Protein AF-A0A258JZJ1-F1 (afdb_monomer_lite)

Radius of gyration: 22.28 Å; chains: 1; bounding box: 47×50×49 Å

Sequence (115 aa):
MKYHEKLHLFFKAKNLSNKEVAEKMEVSPTMIGRYFMGTAEFSSVFIRKLMIEFPEIDLKYIFSEEKDWAEGLDVCEEPPEAYRMESEEMIDELASIEKKLSIIRAELARKRPIK

Structure (mm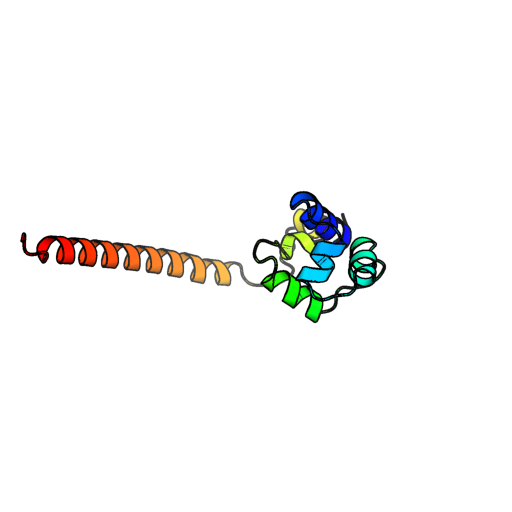CIF, N/CA/C/O backbone):
data_AF-A0A258JZJ1-F1
#
_entry.id   AF-A0A258JZJ1-F1
#
loop_
_atom_site.group_PDB
_atom_site.id
_atom_site.type_symbol
_atom_site.label_atom_id
_atom_site.label_alt_id
_atom_site.label_comp_id
_atom_site.label_asym_id
_atom_site.label_entity_id
_atom_site.label_seq_id
_atom_site.pdbx_PDB_ins_code
_atom_site.Cartn_x
_atom_site.Cartn_y
_atom_site.Cartn_z
_atom_site.occupancy
_atom_site.B_iso_or_equiv
_atom_site.auth_seq_id
_atom_site.auth_comp_id
_atom_site.auth_asym_id
_atom_site.auth_atom_id
_atom_site.pdbx_PDB_model_num
ATOM 1 N N . MET A 1 1 ? -1.427 -12.783 -11.232 1.00 81.25 1 MET A N 1
ATOM 2 C CA . MET A 1 1 ? -0.953 -11.379 -11.332 1.00 81.25 1 MET A CA 1
ATOM 3 C C . MET A 1 1 ? 0.163 -11.136 -10.316 1.00 81.25 1 MET A C 1
ATOM 5 O O . MET A 1 1 ? 0.028 -11.606 -9.190 1.00 81.25 1 MET A O 1
ATOM 9 N N . LYS A 1 2 ? 1.255 -10.446 -10.679 1.00 87.31 2 LYS A N 1
ATOM 10 C CA . LYS A 1 2 ? 2.397 -10.182 -9.775 1.00 87.31 2 LYS A CA 1
ATOM 11 C C . LYS A 1 2 ? 2.128 -9.003 -8.830 1.00 87.31 2 LYS A C 1
ATOM 13 O O . LYS A 1 2 ? 1.295 -8.141 -9.116 1.00 87.31 2 LYS A O 1
ATOM 18 N N . TYR A 1 3 ? 2.871 -8.922 -7.723 1.00 89.31 3 TYR A N 1
ATOM 19 C CA . TYR A 1 3 ? 2.655 -7.906 -6.682 1.00 89.31 3 TYR A CA 1
ATOM 20 C C . TYR A 1 3 ? 2.798 -6.454 -7.185 1.00 89.31 3 TYR A C 1
ATOM 22 O O . TYR A 1 3 ? 2.046 -5.573 -6.774 1.00 89.31 3 TYR A O 1
ATOM 30 N N . HIS A 1 4 ? 3.714 -6.180 -8.121 1.00 92.00 4 HIS A N 1
ATOM 31 C CA . HIS A 1 4 ? 3.906 -4.828 -8.662 1.00 92.00 4 HIS A CA 1
ATOM 32 C C . HIS A 1 4 ? 2.748 -4.380 -9.559 1.00 92.00 4 HIS A C 1
ATOM 34 O O . HIS A 1 4 ? 2.392 -3.202 -9.568 1.00 92.00 4 HIS A O 1
ATOM 40 N N . GLU A 1 5 ? 2.119 -5.317 -10.269 1.00 91.06 5 GLU A N 1
ATOM 41 C CA . GLU A 1 5 ? 0.932 -5.058 -11.087 1.00 91.06 5 GLU A CA 1
ATOM 42 C C . GLU A 1 5 ? -0.272 -4.744 -10.190 1.00 91.06 5 GLU A C 1
ATOM 44 O O . GLU A 1 5 ? -0.991 -3.773 -10.432 1.00 91.06 5 GLU A O 1
ATOM 49 N N . LYS A 1 6 ? -0.440 -5.509 -9.100 1.00 92.00 6 LYS A N 1
ATOM 50 C CA . LYS A 1 6 ? -1.449 -5.257 -8.056 1.00 92.00 6 LYS A CA 1
ATOM 51 C C . LYS A 1 6 ? -1.291 -3.868 -7.445 1.00 92.00 6 LYS A C 1
ATOM 53 O O . LYS A 1 6 ? -2.268 -3.128 -7.331 1.00 92.00 6 LYS A O 1
ATOM 58 N N . LEU A 1 7 ? -0.059 -3.490 -7.115 1.00 91.88 7 LEU A N 1
ATOM 59 C CA . LEU A 1 7 ? 0.241 -2.179 -6.553 1.00 91.88 7 LEU A CA 1
ATOM 60 C C . LEU A 1 7 ? -0.041 -1.047 -7.553 1.00 91.88 7 LEU A C 1
ATOM 62 O O . LEU A 1 7 ? -0.635 -0.030 -7.199 1.00 91.88 7 LEU A O 1
ATOM 66 N N . HIS A 1 8 ? 0.335 -1.225 -8.819 1.00 92.31 8 HIS A N 1
ATOM 67 C CA . HIS A 1 8 ? 0.049 -0.244 -9.863 1.00 92.31 8 HIS A CA 1
ATOM 68 C C . HIS A 1 8 ? -1.466 -0.064 -10.066 1.00 92.31 8 HIS A C 1
ATOM 70 O O . HIS A 1 8 ? -1.948 1.065 -10.169 1.00 92.31 8 HIS A O 1
ATOM 76 N N . LEU A 1 9 ? -2.243 -1.152 -10.052 1.00 92.25 9 LEU A N 1
ATOM 77 C CA . LEU A 1 9 ? -3.705 -1.083 -10.130 1.00 92.25 9 LEU A CA 1
ATOM 78 C C . LEU A 1 9 ? -4.323 -0.350 -8.937 1.00 92.25 9 LEU A C 1
ATOM 80 O O . LEU A 1 9 ? -5.234 0.450 -9.143 1.00 92.25 9 LEU A O 1
ATOM 84 N N . PHE A 1 10 ? -3.808 -0.566 -7.724 1.00 93.62 10 PHE A N 1
ATOM 85 C CA . PHE A 1 10 ? -4.249 0.157 -6.529 1.00 93.62 10 PHE A CA 1
ATOM 86 C C . PHE A 1 10 ? -4.114 1.678 -6.703 1.00 93.62 10 PHE A C 1
ATOM 88 O O . PHE A 1 10 ? -5.079 2.420 -6.505 1.00 93.62 10 PHE A O 1
ATOM 95 N N . PHE A 1 11 ? -2.951 2.156 -7.155 1.00 93.56 11 PHE A N 1
ATOM 96 C CA . PHE A 1 11 ? -2.740 3.590 -7.373 1.00 93.56 11 PHE A CA 1
ATOM 97 C C . PHE A 1 11 ? -3.542 4.142 -8.552 1.00 93.56 11 PHE A C 1
ATOM 99 O O . PHE A 1 11 ? -4.071 5.253 -8.472 1.00 93.56 11 PHE A O 1
ATOM 106 N N . LYS A 1 12 ? -3.713 3.346 -9.614 1.00 92.44 12 LYS A N 1
ATOM 107 C CA . LYS A 1 12 ? -4.554 3.711 -10.758 1.00 92.44 12 LYS A CA 1
ATOM 108 C C . LYS A 1 12 ? -6.023 3.865 -10.358 1.00 92.44 12 LYS A C 1
ATOM 110 O O . LYS A 1 12 ? -6.660 4.822 -10.782 1.00 92.44 12 LYS A O 1
ATOM 115 N N . ALA A 1 13 ? -6.549 2.976 -9.515 1.00 93.12 13 ALA A N 1
ATOM 116 C CA . ALA A 1 13 ? -7.917 3.064 -8.997 1.00 93.12 13 ALA A CA 1
ATOM 117 C C . ALA A 1 13 ? -8.144 4.328 -8.148 1.00 93.12 13 ALA A C 1
ATOM 119 O O . ALA A 1 13 ? -9.251 4.858 -8.100 1.00 93.12 13 ALA A O 1
ATOM 120 N N . LYS A 1 14 ? -7.081 4.844 -7.524 1.00 92.12 14 LYS A N 1
ATOM 121 C CA . LYS A 1 14 ? -7.077 6.105 -6.773 1.00 92.12 14 LYS A CA 1
ATOM 122 C C . LYS A 1 14 ? -6.821 7.347 -7.631 1.00 92.12 14 LYS A C 1
ATOM 124 O O . LYS A 1 14 ? -6.765 8.441 -7.079 1.00 92.12 14 LYS A O 1
ATOM 129 N N . ASN A 1 15 ? -6.688 7.199 -8.953 1.00 93.31 15 ASN A N 1
ATOM 130 C CA . ASN A 1 15 ? -6.327 8.268 -9.891 1.00 93.31 15 ASN A CA 1
ATOM 131 C C . ASN A 1 15 ? -5.027 9.002 -9.522 1.00 93.31 15 ASN A C 1
ATOM 133 O O . ASN A 1 15 ? -4.890 10.190 -9.801 1.00 93.31 15 ASN A O 1
ATOM 137 N N . LEU A 1 16 ? -4.071 8.300 -8.906 1.00 93.31 16 LEU A N 1
ATOM 138 C CA . LEU A 1 16 ? -2.778 8.874 -8.546 1.00 93.31 16 LEU A CA 1
ATOM 139 C C . LEU A 1 16 ? -1.757 8.633 -9.656 1.00 93.31 16 LEU A C 1
ATOM 141 O O . LEU A 1 16 ? -1.547 7.505 -10.107 1.00 93.31 16 LEU A O 1
ATOM 145 N N . SER A 1 17 ? -1.088 9.701 -10.075 1.00 91.69 17 SER A N 1
ATOM 146 C CA . SER A 1 17 ? 0.047 9.631 -10.988 1.00 91.69 17 SER A CA 1
ATOM 147 C C . SER A 1 17 ? 1.312 9.152 -10.272 1.00 91.69 17 SER A C 1
ATOM 149 O O . SER A 1 17 ? 1.495 9.360 -9.072 1.00 91.69 17 SER A O 1
ATOM 151 N N . ASN A 1 18 ? 2.264 8.592 -11.025 1.00 90.50 18 ASN A N 1
ATOM 152 C CA . ASN A 1 18 ? 3.563 8.184 -10.474 1.00 90.50 18 ASN A CA 1
ATOM 153 C C . ASN A 1 18 ? 4.286 9.331 -9.750 1.00 90.50 18 ASN A C 1
ATOM 155 O O . ASN A 1 18 ? 5.030 9.083 -8.806 1.00 90.50 18 ASN A O 1
ATOM 159 N N . LYS A 1 19 ? 4.078 10.579 -10.192 1.00 92.50 19 LYS A N 1
ATOM 160 C CA . LYS A 1 19 ? 4.673 11.763 -9.567 1.00 92.50 19 LYS A CA 1
ATOM 161 C C . LYS A 1 19 ? 4.058 12.038 -8.193 1.00 92.50 19 LYS A C 1
ATOM 163 O O . LYS A 1 19 ? 4.802 12.269 -7.251 1.00 92.50 19 LYS A O 1
ATOM 168 N N . GLU A 1 20 ? 2.735 11.967 -8.075 1.00 93.50 20 GLU A N 1
ATOM 169 C CA . GLU A 1 20 ? 2.028 12.179 -6.803 1.00 93.50 20 GLU A CA 1
ATOM 170 C C . GLU A 1 20 ? 2.322 11.063 -5.802 1.00 93.50 20 GLU A C 1
ATOM 172 O O . GLU A 1 20 ? 2.532 11.329 -4.621 1.00 93.50 20 GLU A O 1
ATOM 177 N N . VAL A 1 21 ? 2.399 9.814 -6.274 1.00 93.06 21 VAL A N 1
ATOM 178 C CA . VAL A 1 21 ? 2.821 8.689 -5.429 1.00 93.06 21 VAL A CA 1
ATOM 179 C C . VAL A 1 21 ? 4.252 8.904 -4.943 1.00 93.06 21 VAL A C 1
ATOM 181 O O . VAL A 1 21 ? 4.529 8.720 -3.764 1.00 93.06 21 VAL A O 1
ATOM 184 N N . ALA A 1 22 ? 5.161 9.324 -5.825 1.00 93.50 22 ALA A N 1
ATOM 185 C CA . ALA A 1 22 ? 6.549 9.596 -5.467 1.00 93.50 22 ALA A CA 1
ATOM 186 C C . ALA A 1 22 ? 6.676 10.710 -4.420 1.00 93.50 22 ALA A C 1
ATOM 188 O O . ALA A 1 22 ? 7.441 10.565 -3.470 1.00 93.50 22 ALA A O 1
ATOM 189 N N . GLU A 1 23 ? 5.898 11.783 -4.570 1.00 94.06 23 GLU A N 1
ATOM 190 C CA . GLU A 1 23 ? 5.857 12.904 -3.631 1.00 94.06 23 GLU A CA 1
ATOM 191 C C . GLU A 1 23 ? 5.331 12.473 -2.257 1.00 94.06 23 GLU A C 1
ATOM 193 O O . GLU A 1 23 ? 6.027 12.666 -1.264 1.00 94.06 23 GLU A O 1
ATOM 198 N N . LYS A 1 24 ? 4.177 11.792 -2.202 1.00 92.38 24 LYS A N 1
ATOM 199 C CA . LYS A 1 24 ? 3.608 11.257 -0.949 1.00 92.38 24 LYS A CA 1
ATOM 200 C C . LYS A 1 24 ? 4.544 10.285 -0.238 1.00 92.38 24 LYS A C 1
ATOM 202 O O . LYS A 1 24 ? 4.656 10.291 0.977 1.00 92.38 24 LYS A O 1
ATOM 207 N N . MET A 1 25 ? 5.228 9.446 -1.006 1.00 91.81 25 MET A N 1
ATOM 208 C CA . MET A 1 25 ? 6.127 8.426 -0.472 1.00 91.81 25 MET A CA 1
ATOM 209 C C . MET A 1 25 ? 7.543 8.969 -0.192 1.00 91.81 25 MET A C 1
ATOM 211 O O . MET A 1 25 ? 8.386 8.246 0.346 1.00 91.81 25 MET A O 1
ATOM 215 N N . GLU A 1 26 ? 7.821 10.227 -0.551 1.00 91.44 26 GLU A N 1
ATOM 216 C CA . GLU A 1 26 ? 9.141 10.875 -0.537 1.00 91.44 26 GLU A CA 1
ATOM 217 C C . GLU A 1 26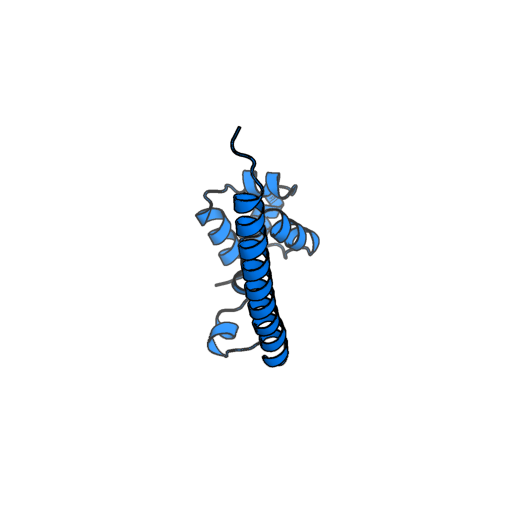 ? 10.239 9.997 -1.167 1.00 91.44 26 GLU A C 1
ATOM 219 O O . GLU A 1 26 ? 11.332 9.804 -0.625 1.00 91.44 26 GLU A O 1
ATOM 224 N N . VAL A 1 27 ? 9.930 9.405 -2.316 1.00 90.19 27 VAL A N 1
ATOM 225 C CA . VAL A 1 27 ? 10.880 8.637 -3.130 1.00 90.19 27 VAL A CA 1
ATOM 226 C C . VAL A 1 27 ? 10.982 9.267 -4.509 1.00 90.19 27 VAL A C 1
ATOM 228 O O . VAL A 1 27 ? 10.125 10.040 -4.925 1.00 90.19 27 VAL A O 1
ATOM 231 N N . SER A 1 28 ? 12.035 8.951 -5.261 1.00 91.25 28 SER A N 1
ATOM 232 C CA . SER A 1 28 ? 12.151 9.513 -6.606 1.00 91.25 28 SER A CA 1
ATOM 233 C C . SER A 1 28 ? 11.074 8.936 -7.543 1.00 91.25 28 SER A C 1
ATOM 235 O O . SER A 1 28 ? 10.768 7.740 -7.469 1.00 91.25 28 SER A O 1
ATOM 237 N N . PRO A 1 29 ? 10.537 9.730 -8.491 1.00 90.81 29 PRO A N 1
ATOM 238 C CA . PRO A 1 29 ? 9.597 9.232 -9.500 1.00 90.81 29 PRO A CA 1
ATOM 239 C C . PRO A 1 29 ? 10.147 8.047 -10.300 1.00 90.81 29 PRO A C 1
ATOM 241 O O . PRO A 1 29 ? 9.413 7.125 -10.652 1.00 90.81 29 PRO A O 1
ATOM 244 N N . THR A 1 30 ? 11.463 8.030 -10.531 1.00 92.81 30 THR A N 1
ATOM 245 C CA . THR A 1 30 ? 12.163 6.916 -11.177 1.00 92.81 30 THR A CA 1
ATOM 246 C C . THR A 1 30 ? 12.061 5.628 -10.360 1.00 92.81 30 THR A C 1
ATOM 248 O O . THR A 1 30 ? 11.865 4.564 -10.940 1.00 92.81 30 THR A O 1
ATOM 251 N N . MET 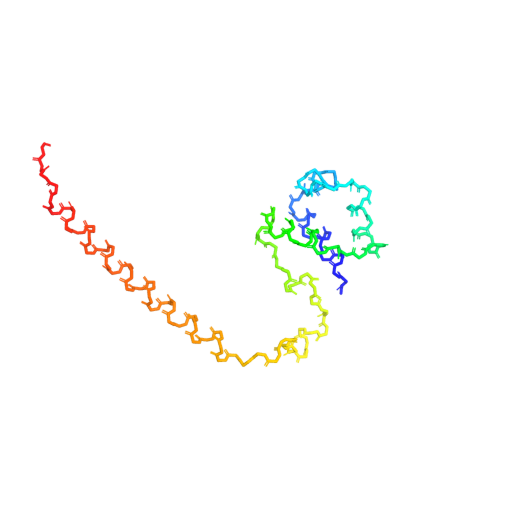A 1 31 ? 12.166 5.700 -9.028 1.00 90.62 31 MET A N 1
ATOM 252 C CA . MET A 1 31 ? 12.020 4.525 -8.162 1.00 90.62 31 MET A CA 1
ATOM 253 C C . MET A 1 31 ? 10.591 3.984 -8.172 1.00 90.62 31 MET A C 1
ATOM 255 O O . MET A 1 31 ? 10.420 2.777 -8.310 1.00 90.62 31 MET A O 1
ATOM 259 N N . ILE A 1 32 ? 9.575 4.853 -8.134 1.00 93.06 32 ILE A N 1
ATOM 260 C CA . ILE A 1 32 ? 8.172 4.432 -8.305 1.00 93.06 32 ILE A CA 1
ATOM 261 C C . ILE A 1 32 ? 7.965 3.728 -9.647 1.00 93.06 32 ILE A C 1
ATOM 263 O O . ILE A 1 32 ? 7.365 2.657 -9.700 1.00 93.06 32 ILE A O 1
ATOM 267 N N . GLY A 1 33 ? 8.519 4.282 -10.729 1.00 91.25 33 GLY A N 1
ATOM 268 C CA . GLY A 1 33 ? 8.477 3.641 -12.043 1.00 91.25 33 GLY A CA 1
ATOM 269 C C . GLY A 1 33 ? 9.100 2.244 -12.028 1.00 91.25 33 GLY A C 1
ATOM 270 O O . GLY A 1 33 ? 8.496 1.298 -12.527 1.00 91.25 33 GLY A O 1
ATOM 271 N N . ARG A 1 34 ? 10.269 2.086 -11.394 1.00 92.81 34 ARG A N 1
ATOM 272 C CA . ARG A 1 34 ? 10.941 0.782 -11.271 1.00 92.81 34 ARG A CA 1
ATOM 273 C C . ARG A 1 34 ? 10.119 -0.231 -10.482 1.00 92.81 34 ARG A C 1
ATOM 275 O O . ARG A 1 34 ? 10.049 -1.386 -10.899 1.00 92.81 34 ARG A O 1
ATOM 282 N N . TYR A 1 35 ? 9.480 0.212 -9.401 1.00 92.25 35 TYR A N 1
ATOM 283 C CA . TYR A 1 35 ? 8.569 -0.594 -8.594 1.00 92.25 35 TYR A CA 1
ATOM 284 C C . TYR A 1 35 ? 7.360 -1.063 -9.398 1.00 92.25 35 TYR A C 1
ATOM 286 O O . TYR A 1 35 ? 7.063 -2.250 -9.385 1.00 92.25 35 TYR A O 1
ATOM 294 N N . PHE A 1 36 ? 6.705 -0.184 -10.159 1.00 91.00 36 PHE A N 1
ATOM 295 C CA . PHE A 1 36 ? 5.527 -0.558 -10.955 1.00 91.00 36 PHE A CA 1
ATOM 296 C C . PHE A 1 36 ? 5.867 -1.425 -12.168 1.00 9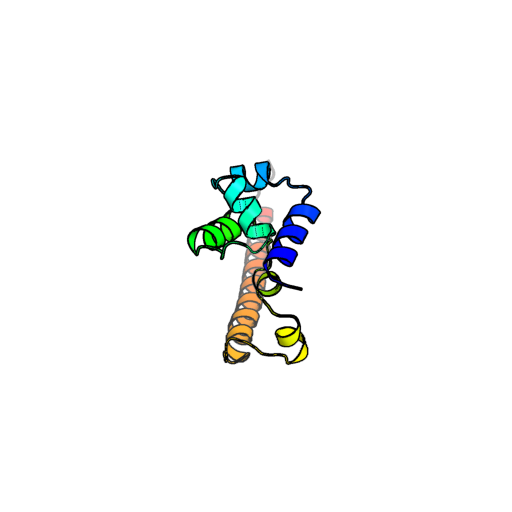1.00 36 PHE A C 1
ATOM 298 O O . PHE A 1 36 ? 5.042 -2.223 -12.603 1.00 91.00 36 PHE A O 1
ATOM 305 N N . MET A 1 37 ? 7.084 -1.295 -12.699 1.00 90.19 37 MET A N 1
ATOM 306 C CA . MET A 1 37 ? 7.602 -2.146 -13.774 1.00 90.19 37 MET A CA 1
ATOM 307 C C . MET A 1 37 ? 8.176 -3.478 -13.268 1.00 90.19 37 MET A C 1
ATOM 309 O O . MET A 1 37 ? 8.607 -4.289 -14.084 1.00 90.19 37 MET A O 1
ATOM 313 N N . GLY A 1 38 ? 8.247 -3.697 -11.948 1.00 88.88 38 GLY A N 1
ATOM 314 C CA . GLY A 1 38 ? 8.840 -4.907 -11.370 1.00 88.88 38 GLY A CA 1
ATOM 315 C C . GLY A 1 38 ? 10.343 -5.052 -11.639 1.00 88.88 38 GLY A C 1
ATOM 316 O O . GLY A 1 38 ? 10.859 -6.163 -11.679 1.00 88.88 38 GLY A O 1
ATOM 317 N N . THR A 1 39 ? 11.048 -3.940 -11.865 1.00 91.19 39 THR A N 1
ATOM 318 C CA . THR A 1 39 ? 12.506 -3.917 -12.128 1.00 91.19 39 THR A CA 1
ATOM 319 C C . THR A 1 39 ? 13.335 -3.629 -10.877 1.00 91.19 39 THR A C 1
ATOM 321 O O . THR A 1 39 ? 14.563 -3.659 -10.923 1.00 91.19 39 THR A O 1
ATOM 324 N N . ALA A 1 40 ? 12.669 -3.334 -9.761 1.00 90.56 40 ALA A N 1
ATOM 325 C CA . ALA A 1 40 ? 13.269 -3.198 -8.446 1.00 90.56 40 ALA A CA 1
ATOM 326 C C . ALA A 1 40 ? 12.341 -3.816 -7.395 1.00 90.56 40 ALA A C 1
ATOM 328 O O . ALA A 1 40 ? 11.127 -3.618 -7.451 1.00 90.56 40 ALA A O 1
ATOM 329 N N . GLU A 1 41 ? 12.936 -4.515 -6.433 1.00 89.06 41 GLU A N 1
ATOM 330 C CA . GLU A 1 41 ? 12.245 -5.054 -5.261 1.00 89.06 41 GLU A CA 1
ATOM 331 C C . GLU A 1 41 ? 11.886 -3.938 -4.274 1.00 89.06 41 GLU A C 1
ATOM 333 O O . GLU A 1 41 ? 12.600 -2.936 -4.156 1.00 89.06 41 GLU A O 1
ATOM 338 N N . PHE A 1 42 ? 10.794 -4.114 -3.531 1.00 89.38 42 PHE A N 1
ATOM 339 C CA . PHE A 1 42 ? 10.370 -3.132 -2.537 1.00 89.38 42 PHE A CA 1
ATOM 340 C C . PHE A 1 42 ? 11.274 -3.176 -1.309 1.00 89.38 42 PHE A C 1
ATOM 342 O O . PHE A 1 42 ? 11.463 -4.217 -0.684 1.00 89.38 42 PHE A O 1
ATOM 349 N N . SER A 1 43 ? 11.802 -2.018 -0.917 1.00 89.12 43 SER A N 1
ATOM 350 C CA . SER A 1 43 ? 12.504 -1.913 0.358 1.00 89.12 43 SER A CA 1
ATOM 351 C C . SER A 1 43 ? 11.518 -1.971 1.527 1.00 89.12 43 SER A C 1
ATOM 353 O O . SER A 1 43 ? 10.380 -1.508 1.432 1.00 89.12 43 SER A O 1
ATOM 355 N N . SER A 1 44 ? 11.974 -2.461 2.678 1.00 89.19 44 SER A N 1
ATOM 356 C CA . SER A 1 44 ? 11.189 -2.437 3.921 1.00 89.19 44 SER A CA 1
ATOM 357 C C . SER A 1 44 ? 10.743 -1.019 4.304 1.00 89.19 44 SER A C 1
ATOM 359 O O . SER A 1 44 ? 9.634 -0.820 4.796 1.00 89.19 44 SER A O 1
ATOM 361 N N . VAL A 1 45 ? 11.576 -0.013 4.015 1.00 90.38 45 VAL A N 1
ATOM 362 C CA . VAL A 1 45 ? 11.253 1.410 4.205 1.00 90.38 45 VAL A CA 1
ATOM 363 C C . VAL A 1 45 ? 10.081 1.833 3.321 1.00 90.38 45 VAL A C 1
ATOM 365 O O . VAL A 1 45 ? 9.185 2.531 3.793 1.00 90.38 45 VAL A O 1
ATOM 368 N N . PHE A 1 46 ? 10.059 1.397 2.060 1.00 91.75 46 PHE A N 1
ATOM 369 C CA . PHE A 1 46 ? 8.955 1.681 1.149 1.00 91.75 46 PHE A CA 1
ATOM 370 C C . PHE A 1 46 ? 7.654 1.036 1.632 1.00 91.75 46 PHE A C 1
ATOM 372 O O . PHE A 1 46 ? 6.639 1.721 1.703 1.00 91.75 46 PHE A O 1
ATOM 379 N N . ILE A 1 47 ? 7.694 -0.235 2.042 1.00 91.88 47 ILE A N 1
ATOM 380 C CA . ILE A 1 47 ? 6.517 -0.951 2.563 1.00 91.88 47 ILE A CA 1
ATOM 381 C C . ILE A 1 47 ? 5.971 -0.261 3.818 1.00 91.88 47 ILE A C 1
ATOM 383 O O . ILE A 1 47 ? 4.771 -0.024 3.924 1.00 91.88 47 ILE A O 1
ATOM 387 N N . ARG A 1 48 ? 6.842 0.141 4.750 1.00 92.06 48 ARG A N 1
ATOM 388 C CA . ARG A 1 48 ? 6.417 0.873 5.951 1.00 92.06 48 ARG A CA 1
ATOM 389 C C . ARG A 1 48 ? 5.737 2.197 5.599 1.00 92.06 48 ARG A C 1
ATOM 391 O O . ARG A 1 48 ? 4.690 2.502 6.158 1.00 92.06 48 ARG A O 1
ATOM 398 N N . LYS A 1 49 ? 6.312 2.981 4.682 1.00 92.81 49 LYS A N 1
ATOM 399 C CA . LYS A 1 49 ? 5.691 4.235 4.226 1.00 92.81 49 LYS A CA 1
ATOM 400 C C . LYS A 1 49 ? 4.353 3.992 3.537 1.00 92.81 49 LYS A C 1
ATOM 402 O O . LYS A 1 49 ? 3.424 4.762 3.738 1.00 92.81 49 LYS A O 1
ATOM 407 N N . LEU A 1 50 ? 4.240 2.896 2.792 1.00 93.25 50 LEU A N 1
ATOM 408 C CA . LEU A 1 50 ? 3.026 2.526 2.075 1.00 93.25 50 LEU A CA 1
ATOM 409 C C . LEU A 1 50 ? 1.868 2.309 3.053 1.00 93.25 50 LEU A C 1
ATOM 411 O O . LEU A 1 50 ? 0.784 2.821 2.821 1.00 93.25 50 LEU A O 1
ATOM 415 N N . MET A 1 51 ? 2.125 1.640 4.180 1.00 92.06 51 MET A N 1
ATOM 416 C CA . MET A 1 51 ? 1.132 1.442 5.244 1.00 92.06 51 MET A CA 1
ATOM 417 C C . MET A 1 51 ? 0.725 2.738 5.953 1.00 92.06 51 MET A C 1
ATOM 419 O O . MET A 1 51 ? -0.396 2.840 6.439 1.00 92.06 51 MET A O 1
ATOM 423 N N . ILE A 1 52 ? 1.634 3.710 6.054 1.00 93.00 52 ILE A N 1
ATOM 424 C CA . ILE A 1 52 ? 1.372 4.988 6.730 1.00 93.00 52 ILE A CA 1
ATOM 425 C C . ILE A 1 52 ? 0.554 5.915 5.824 1.00 93.00 52 ILE A C 1
ATOM 427 O O . ILE A 1 52 ? -0.443 6.480 6.261 1.00 93.00 52 ILE A O 1
ATOM 431 N N . GLU A 1 53 ? 0.967 6.058 4.565 1.00 94.12 53 GLU A N 1
ATOM 432 C CA . GLU A 1 53 ? 0.353 6.985 3.606 1.00 94.12 53 GLU A CA 1
ATOM 433 C C . GLU A 1 53 ? -0.929 6.438 2.969 1.00 94.12 53 GLU A C 1
ATOM 435 O O . GLU A 1 53 ? -1.773 7.210 2.507 1.00 94.12 53 GLU A O 1
ATOM 440 N N . PHE A 1 54 ? -1.070 5.111 2.934 1.00 93.25 54 PHE A N 1
ATOM 441 C CA . PHE A 1 54 ? -2.197 4.400 2.334 1.00 93.25 54 PHE A CA 1
ATOM 442 C C . PHE A 1 54 ? -2.685 3.284 3.272 1.00 93.25 54 PHE A C 1
ATOM 444 O O . PHE A 1 54 ? -2.545 2.107 2.943 1.00 93.25 54 PHE A O 1
ATOM 451 N N . PRO A 1 55 ? -3.252 3.615 4.448 1.00 91.06 55 PRO A N 1
ATOM 452 C CA . PRO A 1 55 ? -3.683 2.623 5.440 1.00 91.06 55 PRO A CA 1
ATOM 453 C C . PRO A 1 55 ? -4.772 1.666 4.930 1.00 91.06 55 PRO A C 1
ATOM 455 O O . PRO A 1 55 ? -4.950 0.580 5.468 1.00 91.06 55 PRO A O 1
ATOM 458 N N . GLU A 1 56 ? -5.499 2.048 3.881 1.00 91.50 56 GLU A N 1
ATOM 459 C CA . GLU A 1 56 ? -6.498 1.224 3.198 1.00 91.50 56 GLU A CA 1
ATOM 460 C C . GLU A 1 56 ? -5.913 0.151 2.267 1.00 91.50 56 GLU A C 1
ATOM 462 O O . GLU A 1 56 ? -6.671 -0.599 1.650 1.00 91.50 56 GLU A O 1
ATOM 467 N N . ILE A 1 57 ? -4.590 0.107 2.085 1.00 90.88 57 ILE A N 1
ATOM 468 C CA . ILE A 1 57 ? -3.966 -0.881 1.212 1.00 90.88 57 ILE A CA 1
ATOM 469 C C . ILE A 1 57 ? -3.999 -2.275 1.849 1.00 90.88 57 ILE A C 1
ATOM 471 O O . ILE A 1 57 ? -3.506 -2.497 2.953 1.00 90.88 57 ILE A O 1
ATOM 475 N N . ASP A 1 58 ? -4.533 -3.249 1.116 1.00 90.12 58 ASP A N 1
ATOM 476 C CA . ASP A 1 58 ? -4.512 -4.647 1.537 1.00 90.12 58 ASP A CA 1
ATOM 477 C C . ASP A 1 58 ? -3.187 -5.302 1.123 1.00 90.12 58 ASP A C 1
ATOM 479 O O . ASP A 1 58 ? -3.036 -5.804 0.007 1.00 90.12 58 ASP A O 1
ATOM 483 N N . LEU A 1 59 ? -2.204 -5.298 2.029 1.00 88.75 59 LEU A N 1
ATOM 484 C CA . LEU A 1 59 ? -0.902 -5.920 1.775 1.00 88.75 59 LEU A CA 1
ATOM 485 C C . LEU A 1 59 ? -0.996 -7.435 1.560 1.00 88.75 59 LEU A C 1
ATOM 487 O O . LEU A 1 59 ? -0.203 -7.973 0.785 1.00 88.75 59 LEU A O 1
ATOM 491 N N . LYS A 1 60 ? -1.969 -8.116 2.180 1.00 87.44 60 LYS A N 1
ATOM 492 C CA . LYS A 1 60 ? -2.196 -9.550 1.956 1.00 87.44 60 LYS A CA 1
ATOM 493 C C . LYS A 1 60 ? -2.604 -9.775 0.506 1.00 87.44 60 LYS A C 1
ATOM 495 O O . LYS A 1 60 ? -2.038 -10.628 -0.177 1.00 87.44 60 LYS A O 1
ATOM 500 N N . TYR A 1 61 ? -3.515 -8.957 -0.013 1.00 87.56 61 TYR A N 1
ATOM 501 C CA . TYR A 1 61 ? -3.852 -8.988 -1.430 1.00 87.56 61 TYR A CA 1
ATOM 502 C C . TYR A 1 61 ? -2.658 -8.627 -2.322 1.00 87.56 61 TYR A C 1
ATOM 504 O O . TYR A 1 61 ? -2.416 -9.340 -3.294 1.00 87.56 61 TYR A O 1
ATOM 512 N N . ILE A 1 62 ? -1.892 -7.572 -2.008 1.00 89.75 62 ILE A N 1
ATOM 513 C CA . ILE A 1 62 ? -0.743 -7.143 -2.827 1.00 89.75 62 ILE A CA 1
ATOM 514 C C . ILE A 1 62 ? 0.304 -8.255 -2.962 1.00 89.75 62 ILE A C 1
ATOM 516 O O . ILE A 1 62 ? 0.753 -8.513 -4.079 1.00 89.75 62 ILE A O 1
ATOM 520 N N . PHE A 1 63 ? 0.686 -8.906 -1.862 1.00 88.00 63 PHE A N 1
ATOM 521 C CA . PHE A 1 63 ? 1.812 -9.846 -1.845 1.00 88.00 63 PHE A CA 1
ATOM 522 C C . PHE A 1 63 ? 1.438 -11.315 -2.035 1.00 88.00 63 PHE A C 1
ATOM 524 O O . PHE A 1 63 ? 2.323 -12.105 -2.338 1.00 88.00 63 PHE A O 1
ATOM 531 N N . SER A 1 64 ? 0.163 -11.682 -1.915 1.00 84.62 64 SER A N 1
ATOM 532 C CA . SER A 1 64 ? -0.283 -13.050 -2.207 1.00 84.62 64 SER A CA 1
ATOM 533 C C . SER A 1 64 ? -0.055 -13.428 -3.670 1.00 84.62 64 SER A C 1
ATOM 535 O O . SER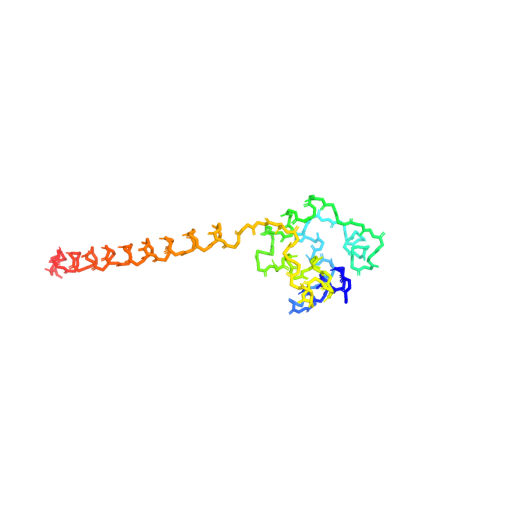 A 1 64 ? -0.272 -12.627 -4.586 1.00 84.62 64 SER A O 1
ATOM 537 N N . GLU A 1 65 ? 0.314 -14.671 -3.923 1.00 80.56 65 GLU A N 1
ATOM 538 C CA . GLU A 1 65 ? 0.239 -15.266 -5.248 1.00 80.56 65 GLU A CA 1
ATOM 539 C C . GLU A 1 65 ? -1.186 -15.780 -5.517 1.00 80.56 65 GLU A C 1
ATOM 541 O O . GLU A 1 65 ? -1.950 -16.080 -4.604 1.00 80.56 65 GLU A O 1
ATOM 546 N N . GLU A 1 66 ? -1.596 -15.881 -6.787 1.00 65.12 66 GLU A N 1
ATOM 547 C CA . GLU A 1 66 ? -2.915 -16.450 -7.141 1.00 65.12 66 GLU A CA 1
ATOM 548 C C . GLU A 1 66 ? -3.078 -17.902 -6.663 1.00 65.12 66 GLU A C 1
ATOM 550 O O . GLU A 1 66 ? -4.200 -18.344 -6.424 1.00 65.12 66 GLU A O 1
ATOM 555 N N . LYS A 1 67 ? -1.967 -18.627 -6.490 1.00 58.28 67 LYS A N 1
ATOM 556 C CA . LYS A 1 67 ? -1.969 -19.980 -5.926 1.00 58.28 67 LYS A CA 1
ATOM 557 C C . LYS A 1 67 ? -2.268 -20.003 -4.430 1.00 58.28 67 LYS A C 1
ATOM 559 O O . LYS A 1 67 ? -2.981 -20.902 -3.997 1.00 58.28 67 LYS A O 1
ATOM 564 N N . ASP A 1 68 ? -1.832 -18.996 -3.679 1.00 56.06 68 ASP A N 1
ATOM 565 C CA . ASP A 1 68 ? -2.022 -18.942 -2.223 1.00 56.06 68 ASP A CA 1
ATOM 566 C C . ASP A 1 68 ? -3.513 -18.904 -1.849 1.00 56.06 68 ASP A C 1
ATOM 568 O O . ASP A 1 68 ? -3.939 -19.516 -0.872 1.00 56.06 68 ASP A O 1
ATOM 572 N N . TRP A 1 69 ? -4.337 -18.255 -2.681 1.00 49.59 69 TRP A N 1
ATOM 573 C CA . TRP A 1 69 ? -5.795 -18.227 -2.516 1.00 49.59 69 TRP A CA 1
ATOM 574 C C . TRP A 1 69 ? -6.480 -19.531 -2.939 1.00 49.59 69 TRP A C 1
ATOM 576 O O . TRP A 1 69 ? -7.500 -19.894 -2.358 1.00 49.59 69 TRP A O 1
ATOM 586 N N . ALA A 1 70 ? -5.952 -20.220 -3.956 1.00 49.97 70 ALA A N 1
ATOM 587 C CA . ALA A 1 70 ? -6.522 -21.466 -4.471 1.00 49.97 70 ALA A CA 1
ATOM 588 C C . ALA A 1 70 ? -6.225 -22.668 -3.560 1.00 49.97 70 ALA A C 1
ATOM 590 O O . ALA A 1 70 ? -7.027 -23.596 -3.489 1.00 49.97 70 ALA A O 1
ATOM 591 N N . GLU A 1 71 ? -5.093 -22.637 -2.857 1.00 49.66 71 GLU A N 1
ATOM 592 C CA . GLU A 1 71 ? -4.659 -23.703 -1.949 1.00 49.66 71 GLU A CA 1
ATOM 593 C C . GLU A 1 71 ? -4.985 -23.409 -0.477 1.00 49.66 71 GLU A C 1
ATOM 595 O O . GLU A 1 71 ? -4.746 -24.259 0.376 1.00 49.66 71 GLU A O 1
ATOM 600 N N . GLY A 1 72 ? -5.573 -22.245 -0.161 1.00 49.88 72 GLY A N 1
ATOM 601 C CA . GLY A 1 72 ? -5.902 -21.876 1.220 1.00 49.88 72 GLY A CA 1
ATOM 602 C C . GLY A 1 72 ? -4.673 -21.865 2.131 1.00 49.88 72 GLY A C 1
ATOM 603 O O . GLY A 1 72 ? -4.794 -22.139 3.323 1.00 49.88 72 GLY A O 1
ATOM 604 N N . LEU A 1 73 ? -3.498 -21.600 1.551 1.00 50.19 73 LEU A N 1
ATOM 605 C CA . LEU A 1 73 ? -2.226 -21.569 2.255 1.00 50.19 73 LEU A CA 1
ATOM 606 C C . LEU A 1 73 ? -2.220 -20.336 3.154 1.00 50.19 73 LEU A C 1
ATOM 608 O O . LEU A 1 73 ? -1.942 -19.215 2.721 1.00 50.19 73 LEU A O 1
ATOM 612 N N . ASP A 1 74 ? -2.562 -20.554 4.418 1.00 50.94 74 ASP A N 1
ATOM 613 C CA . ASP A 1 74 ? -2.155 -19.655 5.481 1.00 50.94 74 ASP A CA 1
ATOM 614 C C . ASP A 1 74 ? -0.626 -19.722 5.545 1.00 50.94 74 ASP A C 1
ATOM 616 O O . ASP A 1 74 ? -0.036 -20.709 5.978 1.00 50.94 74 ASP A O 1
ATOM 620 N N . VAL A 1 75 ? 0.029 -18.717 4.960 1.00 54.06 75 VAL A N 1
ATOM 621 C CA . VAL A 1 75 ? 1.499 -18.649 4.862 1.00 54.06 75 VAL A CA 1
ATOM 622 C C . VAL A 1 75 ? 2.130 -18.539 6.257 1.00 54.06 75 VAL A C 1
ATOM 624 O O . VAL A 1 75 ? 3.302 -18.860 6.448 1.00 54.06 75 VAL A O 1
ATOM 627 N N . CYS A 1 76 ? 1.334 -18.135 7.245 1.00 53.44 76 CYS A N 1
ATOM 628 C CA . CYS A 1 76 ? 1.618 -18.337 8.648 1.00 53.44 76 CYS A CA 1
ATOM 629 C C . CYS A 1 76 ? 0.854 -19.593 9.073 1.00 53.44 76 CYS A C 1
ATOM 631 O O . CYS A 1 76 ? -0.368 -19.595 9.035 1.00 53.44 76 CYS A O 1
ATOM 633 N N . GLU A 1 77 ? 1.537 -20.648 9.517 1.00 56.00 77 GLU A N 1
ATOM 634 C CA . GLU A 1 77 ? 0.912 -21.789 10.213 1.00 56.00 77 GLU A CA 1
ATOM 635 C C . GLU A 1 77 ? 0.349 -21.363 11.590 1.00 56.00 77 GLU A C 1
ATOM 637 O O . GLU A 1 77 ? 0.515 -22.046 12.601 1.00 56.00 77 GLU A O 1
ATOM 642 N N . GLU A 1 78 ? -0.247 -20.177 11.674 1.00 56.59 78 GLU A N 1
ATOM 643 C CA . GLU A 1 78 ? -0.844 -19.672 12.887 1.00 56.59 78 GLU A CA 1
ATOM 644 C C . GLU A 1 78 ? -2.189 -20.371 13.087 1.00 56.59 78 GLU A C 1
ATOM 646 O O . GLU A 1 78 ? -3.012 -20.427 12.172 1.00 56.59 78 GLU A O 1
ATOM 651 N N . PRO A 1 79 ? -2.431 -20.931 14.281 1.00 61.88 79 PRO A N 1
ATOM 652 C CA . PRO A 1 79 ? -3.712 -21.537 14.587 1.00 61.88 79 PRO A CA 1
ATOM 653 C C . PRO A 1 79 ? -4.826 -20.491 14.392 1.00 61.88 79 PRO A C 1
ATOM 655 O O . PRO A 1 79 ? -4.756 -19.418 15.004 1.00 61.88 79 PRO A O 1
ATOM 658 N N . PRO A 1 80 ? -5.875 -20.773 13.591 1.00 58.69 80 PRO A N 1
ATOM 659 C CA . PRO A 1 80 ? -7.016 -19.871 13.406 1.00 58.69 80 PRO A CA 1
ATOM 660 C C . PRO A 1 80 ? -7.681 -19.468 14.729 1.00 58.69 80 PRO A C 1
ATOM 662 O O . PRO A 1 80 ? -8.371 -18.449 14.811 1.00 58.69 80 PRO A O 1
ATOM 665 N N . GLU A 1 81 ? -7.484 -20.274 15.774 1.00 63.44 81 GLU A N 1
ATOM 666 C CA . GLU A 1 81 ? -7.931 -20.012 17.136 1.00 63.44 81 GLU A CA 1
ATOM 667 C C . GLU A 1 81 ? -7.319 -18.738 17.741 1.00 63.44 81 GLU A C 1
ATOM 669 O O . GLU A 1 81 ? -8.006 -18.061 18.506 1.00 63.44 81 GLU A O 1
ATOM 674 N N . ALA A 1 82 ? -6.084 -18.370 17.371 1.00 58.50 82 ALA A N 1
ATOM 675 C CA . ALA A 1 82 ? -5.407 -17.175 17.886 1.00 58.50 82 ALA A CA 1
ATOM 676 C C . ALA A 1 82 ? -6.147 -15.882 17.499 1.00 58.50 82 ALA A C 1
ATOM 678 O O . ALA A 1 82 ? -6.327 -14.993 18.324 1.00 58.50 82 ALA A O 1
ATOM 679 N N . TYR A 1 83 ? -6.657 -15.819 16.268 1.00 57.84 83 TYR A N 1
ATOM 680 C CA . TYR A 1 83 ? -7.416 -14.671 15.769 1.00 57.84 83 TYR A CA 1
ATOM 681 C C . TYR A 1 83 ? -8.884 -14.689 16.202 1.00 57.84 83 TYR A C 1
ATOM 683 O O . TYR A 1 83 ? -9.484 -13.631 16.396 1.00 57.84 83 TYR A O 1
ATOM 691 N N . ARG A 1 84 ? -9.482 -15.880 16.361 1.00 55.94 84 ARG A N 1
ATOM 692 C CA . ARG A 1 84 ? -10.875 -16.001 16.818 1.00 55.94 84 ARG A CA 1
ATOM 693 C C . ARG A 1 84 ? -11.045 -15.506 18.245 1.00 55.94 84 ARG A C 1
ATOM 695 O O . ARG A 1 84 ? -11.937 -14.693 18.466 1.00 55.94 84 ARG A O 1
ATOM 702 N N . MET A 1 85 ? -10.175 -15.939 19.161 1.00 55.81 85 MET A N 1
ATOM 703 C CA . MET A 1 85 ? -10.243 -15.532 20.567 1.00 55.81 85 MET A CA 1
ATOM 704 C C . MET A 1 85 ? -10.175 -14.011 20.722 1.00 55.81 85 MET A C 1
ATOM 706 O O . MET A 1 85 ? -11.071 -13.430 21.325 1.00 55.81 85 MET A O 1
ATOM 710 N N . GLU A 1 86 ? -9.185 -13.358 20.106 1.00 60.34 86 GLU A N 1
ATOM 711 C CA . GLU A 1 86 ? -9.050 -11.899 20.203 1.00 60.34 86 GLU A CA 1
ATOM 712 C C . GLU A 1 86 ? -10.248 -11.171 19.579 1.00 60.34 86 GLU A C 1
ATOM 714 O O . GLU A 1 86 ? -10.721 -10.177 20.123 1.00 60.34 86 GLU A O 1
ATOM 719 N N . SER A 1 87 ? -10.785 -11.667 18.459 1.00 63.53 87 SER A N 1
ATOM 720 C CA . SER A 1 87 ? -11.917 -11.016 17.791 1.00 63.53 87 SER A CA 1
ATOM 721 C C . SER A 1 87 ? -13.232 -11.123 18.572 1.00 63.53 87 SER A C 1
ATOM 723 O O . SER A 1 87 ? -13.977 -10.147 18.633 1.00 63.53 87 SER A O 1
ATOM 725 N N . GLU A 1 88 ? -13.516 -12.275 19.185 1.00 68.56 88 GLU A N 1
ATOM 726 C CA . GLU A 1 88 ? -14.736 -12.498 19.969 1.00 68.56 88 GLU A CA 1
ATOM 727 C C . GLU A 1 88 ? -14.690 -11.709 21.283 1.00 68.56 88 GLU A C 1
ATOM 729 O O . GLU A 1 88 ? -15.640 -10.990 21.601 1.00 68.56 88 GLU A O 1
ATOM 734 N N . GLU A 1 89 ? -13.552 -11.740 21.984 1.00 73.12 89 GLU A N 1
ATOM 735 C CA . GLU A 1 89 ? -13.332 -10.946 23.198 1.00 73.12 89 GLU A CA 1
ATOM 736 C C . GLU A 1 89 ? -13.446 -9.440 22.911 1.00 73.12 89 GLU A C 1
ATOM 738 O O . GLU A 1 89 ? -14.100 -8.703 23.652 1.00 73.12 89 GLU A O 1
ATOM 743 N N . MET A 1 90 ? -12.895 -8.975 21.786 1.00 79.44 90 MET A N 1
ATOM 744 C CA . MET A 1 90 ? -12.952 -7.564 21.406 1.00 79.44 90 MET A CA 1
ATOM 745 C C . MET A 1 90 ? -14.376 -7.107 21.036 1.00 79.44 90 MET A C 1
ATOM 747 O O . MET A 1 90 ? -14.750 -5.968 21.325 1.00 79.44 90 MET A O 1
ATOM 751 N N . ILE A 1 91 ? -15.206 -7.974 20.442 1.00 83.50 91 ILE A N 1
ATOM 752 C CA . ILE A 1 91 ? -16.625 -7.678 20.162 1.00 83.50 91 ILE A CA 1
ATOM 753 C C . ILE A 1 91 ? -17.423 -7.546 21.465 1.00 83.50 91 ILE A C 1
ATOM 755 O O . ILE A 1 91 ? -18.213 -6.605 21.613 1.00 83.50 91 ILE A O 1
ATOM 759 N N . ASP A 1 92 ? -17.187 -8.434 22.428 1.00 85.25 92 ASP A N 1
ATOM 760 C CA . ASP A 1 92 ? -17.839 -8.387 23.739 1.00 85.25 92 ASP A CA 1
ATOM 761 C C . ASP A 1 92 ? -17.426 -7.141 24.539 1.00 85.25 92 ASP A C 1
ATOM 763 O O . ASP A 1 92 ? -18.261 -6.477 25.174 1.00 85.25 92 ASP A O 1
ATOM 767 N N . GLU A 1 93 ? -16.150 -6.755 24.463 1.00 84.94 93 GLU A N 1
ATOM 768 C CA . GLU A 1 93 ? -15.656 -5.510 25.050 1.00 84.94 93 GLU A CA 1
ATOM 769 C C . GLU A 1 93 ? -16.309 -4.273 24.423 1.00 84.94 93 GLU A C 1
ATOM 771 O O . GLU A 1 93 ? -16.770 -3.383 25.151 1.00 84.94 93 GLU A O 1
ATOM 776 N N . LEU A 1 94 ? -16.422 -4.222 23.092 1.00 88.81 94 LEU A N 1
ATOM 777 C CA . LEU A 1 94 ? -17.097 -3.130 22.385 1.00 88.81 94 LEU A CA 1
ATOM 778 C C . LEU A 1 94 ? -18.570 -3.013 22.803 1.00 88.81 94 LEU A C 1
ATOM 780 O O . LEU A 1 94 ? -19.031 -1.914 23.126 1.00 88.81 94 LEU A O 1
ATOM 784 N N . ALA A 1 95 ? -19.288 -4.134 22.900 1.00 88.62 95 ALA A N 1
ATOM 785 C CA . ALA A 1 95 ? -20.675 -4.157 23.366 1.00 88.62 95 ALA A CA 1
ATOM 786 C C . ALA A 1 95 ? -20.809 -3.649 24.818 1.00 88.62 95 ALA A C 1
ATOM 788 O O . ALA A 1 95 ? -21.734 -2.900 25.163 1.00 88.62 95 ALA A O 1
ATOM 789 N N . SER A 1 96 ? -19.856 -4.001 25.686 1.00 89.00 96 SER A N 1
ATOM 790 C CA . SER A 1 96 ? -19.786 -3.509 27.068 1.00 89.00 96 SER A CA 1
ATOM 791 C C . SER A 1 96 ? -19.550 -1.996 27.129 1.00 89.00 96 SER A C 1
ATOM 793 O O . SER A 1 96 ? -20.194 -1.287 27.915 1.00 89.00 96 SER A O 1
ATOM 795 N N . ILE A 1 97 ? -18.666 -1.475 26.274 1.00 90.94 97 ILE A N 1
ATOM 796 C CA . ILE A 1 97 ? -18.381 -0.040 26.159 1.00 90.94 97 ILE A CA 1
ATOM 797 C C . ILE A 1 97 ? -19.621 0.723 25.683 1.00 90.94 97 ILE A C 1
ATOM 799 O O . ILE A 1 97 ? -19.988 1.725 26.305 1.00 90.94 97 ILE A O 1
ATOM 803 N N . GLU A 1 98 ? -20.318 0.247 24.650 1.00 92.25 98 GLU A N 1
ATOM 804 C CA . GLU A 1 98 ? -21.554 0.875 24.164 1.00 92.25 98 GLU A CA 1
ATOM 805 C C . GLU A 1 98 ? -22.629 0.942 25.249 1.00 92.25 98 GLU A C 1
ATOM 807 O O . GLU A 1 98 ? -23.268 1.982 25.452 1.00 92.25 98 GLU A O 1
ATOM 812 N N . LYS A 1 99 ? -22.785 -0.138 26.022 1.00 92.19 99 LYS A N 1
ATOM 813 C CA . LYS A 1 99 ? -23.725 -0.176 27.142 1.00 92.19 99 LYS A CA 1
ATOM 814 C C . LYS A 1 99 ? -23.370 0.863 28.205 1.00 92.19 99 LYS A C 1
ATOM 816 O O . LYS A 1 99 ? -24.251 1.612 28.633 1.00 92.19 99 LYS A O 1
ATOM 821 N N . LYS A 1 100 ? -22.096 0.974 28.594 1.00 93.62 100 LYS A N 1
ATOM 822 C CA . LYS A 1 100 ? -21.625 2.000 29.546 1.00 93.62 100 LYS A CA 1
ATOM 823 C C . LYS A 1 100 ? -21.857 3.416 29.011 1.00 93.62 100 LYS A C 1
ATOM 825 O O . LYS A 1 100 ? -22.356 4.269 29.743 1.00 93.62 100 LYS A O 1
ATOM 830 N N . LEU A 1 101 ? -21.577 3.658 27.729 1.00 91.81 101 LEU A N 1
ATOM 831 C CA . LEU A 1 101 ? -21.836 4.945 27.078 1.00 91.81 101 LEU A CA 1
ATOM 832 C C . LEU A 1 101 ? -23.329 5.293 27.065 1.00 91.81 101 LEU A C 1
ATOM 834 O O . LEU A 1 101 ? -23.681 6.451 27.293 1.00 91.81 101 LEU A O 1
ATOM 838 N N . SER A 1 102 ? -24.211 4.315 26.846 1.00 91.12 102 SER A N 1
ATOM 839 C CA . SER A 1 102 ? -2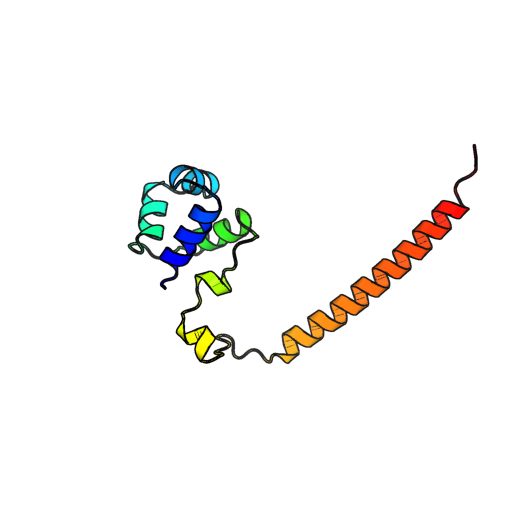5.664 4.527 26.878 1.00 91.12 102 SER A CA 1
ATOM 840 C C . SER A 1 102 ? -26.147 4.984 28.261 1.00 91.12 102 SER A C 1
ATOM 842 O O . SER A 1 102 ? -26.934 5.928 28.364 1.00 91.12 102 SER A O 1
ATOM 844 N N . ILE A 1 103 ? -25.602 4.388 29.328 1.00 91.75 103 ILE A N 1
ATOM 845 C CA . ILE A 1 103 ? -25.925 4.724 30.719 1.00 91.75 103 ILE A CA 1
ATOM 846 C C . ILE A 1 103 ? -25.438 6.136 31.043 1.00 91.75 103 ILE A C 1
ATOM 848 O O . ILE A 1 103 ? -26.218 6.958 31.518 1.00 91.75 103 ILE A O 1
ATOM 852 N N . ILE A 1 104 ? -24.184 6.454 30.711 1.00 90.06 104 ILE A N 1
ATOM 853 C CA . ILE A 1 104 ? -23.606 7.785 30.940 1.00 90.06 104 ILE A CA 1
ATOM 854 C C . ILE A 1 104 ? -24.406 8.861 30.193 1.00 90.06 104 ILE A C 1
ATOM 856 O O . ILE A 1 104 ? -24.723 9.905 30.763 1.00 90.06 104 ILE A O 1
ATOM 860 N N . ARG A 1 105 ? -24.794 8.609 28.935 1.00 89.44 105 ARG A N 1
ATOM 861 C CA . ARG A 1 105 ? -25.653 9.523 28.163 1.00 89.44 105 ARG A CA 1
ATOM 862 C C . ARG A 1 105 ? -27.007 9.736 28.841 1.00 89.44 105 ARG A C 1
ATOM 864 O O . ARG A 1 105 ? -27.460 10.876 28.930 1.00 89.44 105 ARG A O 1
ATOM 871 N N . ALA A 1 106 ? -27.632 8.673 29.349 1.00 85.88 106 ALA A N 1
ATOM 872 C CA . ALA A 1 106 ? -28.902 8.763 30.064 1.00 85.88 106 ALA A CA 1
ATOM 873 C C . ALA A 1 106 ? -28.773 9.535 31.390 1.00 85.88 106 ALA A C 1
ATOM 875 O O . ALA A 1 106 ? -29.637 10.349 31.718 1.00 85.88 106 ALA A O 1
ATOM 876 N N . GLU A 1 107 ? -27.687 9.337 32.138 1.00 85.88 107 GLU A N 1
ATOM 877 C CA . GLU A 1 107 ? -27.420 10.073 33.377 1.00 85.88 107 GLU A CA 1
ATOM 878 C C . GLU A 1 107 ? -27.140 11.556 33.130 1.00 85.88 107 GLU A C 1
ATOM 880 O O . GLU A 1 107 ? -27.663 12.409 33.847 1.00 85.88 107 GLU A O 1
ATOM 885 N N . LEU A 1 108 ? -26.368 11.884 32.092 1.00 84.62 108 LEU A N 1
ATOM 886 C CA . LEU A 1 108 ? -26.108 13.267 31.689 1.00 84.62 108 LEU A CA 1
ATOM 887 C C . LEU A 1 108 ? -27.382 13.967 31.201 1.00 84.62 108 LEU A C 1
ATOM 889 O O . LEU A 1 108 ? -27.586 15.140 31.509 1.00 84.62 108 LEU A O 1
ATOM 893 N N . ALA A 1 109 ? -28.265 13.257 30.491 1.00 83.00 109 ALA A N 1
ATOM 894 C CA . ALA A 1 109 ? -29.570 13.781 30.093 1.00 83.00 109 ALA A CA 1
ATOM 895 C C . ALA A 1 109 ? -30.472 14.071 31.306 1.00 83.00 109 ALA A C 1
ATOM 897 O O . ALA A 1 109 ? -31.161 15.087 31.320 1.00 83.00 109 ALA A O 1
ATOM 898 N N . ARG A 1 110 ? -30.422 13.227 32.347 1.00 75.62 110 ARG A N 1
ATOM 899 C CA . ARG A 1 110 ? -31.147 13.436 33.616 1.00 75.62 110 ARG A CA 1
ATOM 900 C C . ARG A 1 110 ? -30.549 14.548 34.481 1.00 75.62 110 ARG A C 1
ATOM 902 O O . ARG A 1 110 ? -31.281 15.192 35.222 1.00 75.62 110 ARG A O 1
ATOM 909 N N . LYS A 1 111 ? -29.231 14.761 34.410 1.00 68.00 111 LYS A N 1
ATOM 910 C CA . LYS A 1 111 ? -28.502 15.777 35.188 1.00 68.00 111 LYS A CA 1
ATOM 911 C C . LYS A 1 111 ? -28.400 17.140 34.508 1.00 68.00 111 LYS A C 1
ATOM 913 O O . LYS A 1 111 ? -27.855 18.043 35.133 1.00 68.00 111 LYS A O 1
ATOM 918 N N . ARG A 1 112 ? -28.892 17.334 33.277 1.00 56.06 112 ARG A N 1
ATOM 919 C CA . ARG A 1 112 ? -29.008 18.683 32.701 1.00 56.06 112 ARG A CA 1
ATOM 920 C C . ARG A 1 112 ? -30.079 19.460 33.477 1.00 56.06 112 ARG A C 1
ATOM 922 O O . ARG A 1 112 ? -31.255 19.131 33.328 1.00 56.06 112 ARG A O 1
ATOM 929 N N . PRO A 1 113 ? -29.726 20.483 34.280 1.00 54.94 113 PRO A N 1
ATOM 930 C CA . PRO A 1 113 ? -30.731 21.413 34.758 1.00 54.94 113 PRO A CA 1
ATOM 931 C C . PRO A 1 113 ? -31.300 22.130 33.534 1.00 54.94 113 PRO A C 1
ATOM 933 O O . PRO A 1 113 ? -30.555 22.692 32.728 1.00 54.94 113 PRO A O 1
ATOM 936 N N . ILE A 1 114 ? -32.620 22.072 33.389 1.00 59.00 114 ILE A N 1
ATOM 937 C CA . ILE A 1 114 ? -33.361 22.976 32.517 1.00 59.00 114 ILE A CA 1
ATOM 938 C C . ILE A 1 114 ? -33.053 24.383 33.044 1.00 59.00 114 ILE A C 1
ATOM 940 O O . ILE A 1 114 ? -33.392 24.701 34.185 1.00 59.00 114 ILE A O 1
ATOM 944 N N . LYS A 1 115 ? -32.331 25.171 32.250 1.00 47.78 115 LYS A N 1
ATOM 945 C CA . LYS A 1 115 ? -32.213 26.617 32.413 1.00 47.78 115 LYS A CA 1
ATOM 946 C C . LYS A 1 115 ? -32.961 27.269 31.269 1.00 47.78 115 LYS A C 1
ATOM 948 O O . LYS A 1 115 ? -32.790 26.773 30.132 1.00 47.78 115 LYS A O 1
#

pLDDT: mean 81.87, std 14.88, range [47.78, 94.12]

Foldseek 3Di:
DALLCVVVVVCVVVVHDLVNVCVQQVHDSVVSVCSNVVVDDDDPSSVVSCCVSPVVDDVCVSHDDPVCVVVVDPVPPDDPVVVVVVVVVVVVVVVVVVVVVVVVVVVVVVPDPDD

Secondary structure (DSSP, 8-state):
--HHHHHHHHHHHTT--HHHHHHHTTS-HHHHHHHHTTSSPPPHHHHHHHHHH-TT--HHHHH--HHHHHTT--SS---HHHHHHHHHHHHHHHHHHHHHHHHHHHHHHHH----